Protein AF-G9KH05-F1 (afdb_monomer_lite)

Secondary structure (DSSP, 8-state):
--GGG--HHHHHHHHHHHS--HHHHHHHHHHS-TT-SSEEHHHHHHHIIIIIS-TTS-TTTSPPPPHHHHHHHHHHH-S-HHHHTTTEE-HHHHHHHHTSGGG-SS-GGGTS--S---S-GGGS-----SSTT-

pLDDT: mean 91.39, std 5.55, range [67.75, 97.56]

Radius of gyration: 20.78 Å; chains: 1; bounding box: 59×36×58 Å

Organism: Mustela putorius furo (NCBI:txid9669)

Foldseek 3Di:
DPPVPPDPVVVVVVCCVVDPDVVLVVVCCVLDPVPDQWDALVSQLCCCQPPLDDPVDDCVVPPRDDSVRSLVLLCVQAPDPVQSVRRIHGSNSVVSSCVDPVSDPDDVCVVDPNDDPPDDPVVDDDDDDDPPVD

Structure (mmCIF, N/CA/C/O backbone):
data_AF-G9KH05-F1
#
_entry.id   AF-G9KH05-F1
#
loop_
_atom_site.group_PDB
_atom_site.id
_atom_site.type_symbol
_atom_site.label_atom_id
_atom_site.label_alt_id
_atom_site.label_comp_id
_atom_site.label_asym_id
_atom_site.label_entity_id
_atom_site.label_seq_id
_atom_site.pdbx_PDB_ins_code
_atom_site.Cartn_x
_atom_site.Cartn_y
_atom_site.Cartn_z
_atom_site.occupancy
_atom_site.B_iso_or_equiv
_atom_site.auth_seq_id
_atom_site.auth_comp_id
_atom_site.auth_asym_id
_atom_site.auth_atom_id
_atom_site.pdbx_PDB_model_num
ATOM 1 N N . ILE A 1 1 ? 3.357 -14.075 28.798 1.00 67.75 1 ILE A N 1
ATOM 2 C CA . ILE A 1 1 ? 2.208 -14.473 27.960 1.00 67.75 1 ILE A CA 1
ATOM 3 C C . ILE A 1 1 ? 2.544 -15.868 27.456 1.00 67.75 1 ILE A C 1
ATOM 5 O O . ILE A 1 1 ? 3.613 -16.001 26.863 1.00 67.75 1 ILE A O 1
ATOM 9 N N . PRO A 1 2 ? 1.776 -16.907 27.814 1.00 84.56 2 PRO A N 1
ATOM 10 C CA . PRO A 1 2 ? 1.896 -18.231 27.202 1.00 84.56 2 PRO A CA 1
ATOM 11 C C . PRO A 1 2 ? 1.913 -18.129 25.669 1.00 84.56 2 PRO A C 1
ATOM 13 O O . PRO A 1 2 ? 1.312 -17.213 25.113 1.00 84.56 2 PRO A O 1
ATOM 16 N N . GLN A 1 3 ? 2.608 -19.032 24.969 1.00 81.56 3 GLN A N 1
ATOM 17 C CA . GLN A 1 3 ? 2.734 -18.949 23.503 1.00 81.56 3 GLN A CA 1
ATOM 18 C C . GLN A 1 3 ? 1.370 -19.023 22.793 1.00 81.56 3 GLN A C 1
ATOM 20 O O . GLN A 1 3 ? 1.170 -18.371 21.774 1.00 81.56 3 GLN A O 1
ATOM 25 N N . GLU A 1 4 ? 0.430 -19.767 23.369 1.00 87.06 4 GLU A N 1
ATOM 26 C CA . GLU A 1 4 ? -0.966 -19.889 22.929 1.00 87.06 4 GLU A CA 1
ATOM 27 C C . GLU A 1 4 ? -1.775 -18.584 23.038 1.00 87.06 4 GLU A C 1
ATOM 29 O O . GLU A 1 4 ? -2.669 -18.351 22.229 1.00 87.06 4 GLU A O 1
ATOM 34 N N . ASP A 1 5 ? -1.403 -17.695 23.962 1.00 88.94 5 ASP A N 1
ATOM 35 C CA . ASP A 1 5 ? -2.059 -16.399 24.172 1.00 88.94 5 ASP A CA 1
ATOM 36 C C . ASP A 1 5 ? -1.413 -15.267 23.345 1.00 88.94 5 ASP A C 1
ATOM 38 O O . ASP A 1 5 ? -1.893 -14.131 23.343 1.00 88.94 5 ASP A O 1
ATOM 42 N N . PHE A 1 6 ? -0.306 -15.538 22.644 1.00 91.19 6 PHE A N 1
ATOM 43 C CA . PHE A 1 6 ? 0.413 -14.555 21.829 1.00 91.19 6 PHE A CA 1
ATOM 44 C C . PHE A 1 6 ? -0.027 -14.612 20.361 1.00 91.19 6 PHE A C 1
ATOM 46 O O . PHE A 1 6 ? 0.727 -15.005 19.469 1.00 91.19 6 PHE A O 1
ATOM 53 N N . THR A 1 7 ? -1.278 -14.226 20.109 1.00 92.12 7 THR A N 1
ATOM 54 C CA . THR A 1 7 ? -1.837 -14.190 18.750 1.00 92.12 7 THR A CA 1
ATOM 55 C C . THR A 1 7 ? -1.315 -12.986 17.946 1.00 92.12 7 THR A C 1
ATOM 57 O O . THR A 1 7 ? -0.846 -12.000 18.531 1.00 92.12 7 THR A O 1
ATOM 60 N N . PRO A 1 8 ? -1.421 -13.003 16.601 1.00 88.69 8 PRO A N 1
ATOM 61 C CA . PRO A 1 8 ? -1.081 -11.850 15.763 1.00 88.69 8 PRO A CA 1
ATOM 62 C C . PRO A 1 8 ? -1.803 -10.556 16.171 1.00 88.69 8 PRO A C 1
ATOM 64 O O . PRO A 1 8 ? -1.229 -9.469 16.100 1.00 88.69 8 PRO A O 1
ATOM 67 N N . GLU A 1 9 ? -3.045 -10.656 16.644 1.00 86.62 9 GLU A N 1
ATOM 68 C CA . GLU A 1 9 ? -3.837 -9.530 17.143 1.00 86.62 9 GLU A CA 1
ATOM 69 C C . GLU A 1 9 ? -3.224 -8.938 18.414 1.00 86.62 9 GLU A C 1
ATOM 71 O O . GLU A 1 9 ? -3.054 -7.721 18.501 1.00 86.62 9 GLU A O 1
ATOM 76 N N . VAL A 1 10 ? -2.836 -9.786 19.374 1.00 90.12 10 VAL A N 1
ATOM 77 C CA . VAL A 1 10 ? -2.166 -9.352 20.612 1.00 90.12 10 VAL A CA 1
ATOM 78 C C . VAL A 1 10 ? -0.829 -8.690 20.288 1.00 90.12 10 VAL A C 1
ATOM 80 O O . VAL A 1 10 ? -0.515 -7.627 20.829 1.00 90.12 10 VAL A O 1
ATOM 83 N N . TYR A 1 11 ? -0.069 -9.262 19.352 1.00 90.31 11 TYR A N 1
ATOM 84 C CA . TYR A 1 11 ? 1.188 -8.679 18.894 1.00 90.31 11 TYR A CA 1
ATOM 85 C C . TYR A 1 11 ? 0.998 -7.302 18.241 1.00 90.31 11 TYR A C 1
ATOM 87 O O . TYR A 1 11 ? 1.747 -6.371 18.532 1.00 90.31 11 TYR A O 1
ATOM 95 N N . ARG A 1 12 ? -0.038 -7.121 17.415 1.00 86.19 12 ARG A N 1
ATOM 96 C CA . ARG A 1 12 ? -0.355 -5.812 16.819 1.00 86.19 12 ARG A CA 1
ATOM 97 C C . ARG A 1 12 ? -0.746 -4.773 17.852 1.00 86.19 12 ARG A C 1
ATOM 99 O O . ARG A 1 12 ? -0.263 -3.649 17.784 1.00 86.19 12 ARG A O 1
ATOM 106 N N . VAL A 1 13 ? -1.597 -5.135 18.812 1.00 88.69 13 VAL A N 1
ATOM 107 C CA . VAL A 1 13 ? -1.968 -4.225 19.905 1.00 88.69 13 VAL A CA 1
ATOM 108 C C . VAL A 1 13 ? -0.723 -3.821 20.693 1.00 88.69 13 VAL A C 1
ATOM 110 O O . VAL A 1 13 ? -0.559 -2.650 21.028 1.00 88.69 13 VAL A O 1
ATOM 113 N N . PHE A 1 14 ? 0.194 -4.758 20.942 1.00 91.44 14 PHE A N 1
ATOM 114 C CA . PHE A 1 14 ? 1.483 -4.451 21.551 1.00 91.44 14 PHE A CA 1
ATOM 115 C C . PHE A 1 14 ? 2.303 -3.453 20.714 1.00 91.44 14 PHE A C 1
ATOM 117 O O . PHE A 1 14 ? 2.746 -2.444 21.259 1.00 91.44 14 PHE A O 1
ATOM 124 N N . LEU A 1 15 ? 2.450 -3.672 19.402 1.00 90.25 15 LEU A N 1
ATOM 125 C CA . LEU A 1 15 ? 3.173 -2.748 18.518 1.00 90.25 15 LEU A CA 1
ATOM 126 C C . LEU A 1 15 ? 2.537 -1.355 18.468 1.00 90.25 15 LEU A C 1
ATOM 128 O O . LEU A 1 15 ? 3.256 -0.363 18.539 1.00 90.25 15 LEU A O 1
ATOM 132 N N . ASN A 1 16 ? 1.207 -1.274 18.408 1.00 86.56 16 ASN A N 1
ATOM 133 C CA . ASN A 1 16 ? 0.481 -0.003 18.397 1.00 86.56 16 ASN A CA 1
ATOM 134 C C . ASN A 1 16 ? 0.713 0.804 19.686 1.00 86.56 16 ASN A C 1
ATOM 136 O O . ASN A 1 16 ? 0.775 2.030 19.639 1.00 86.56 16 ASN A O 1
ATOM 140 N N . ASN A 1 17 ? 0.878 0.127 20.827 1.00 89.25 17 ASN A N 1
ATOM 141 C CA . ASN A 1 17 ? 1.214 0.775 22.098 1.00 89.25 17 ASN A CA 1
ATOM 142 C C . ASN A 1 17 ? 2.701 1.144 22.204 1.00 89.25 17 ASN A C 1
ATOM 144 O O . ASN A 1 17 ? 3.042 2.144 22.832 1.00 89.25 17 ASN A O 1
ATOM 148 N N . LEU A 1 18 ? 3.588 0.336 21.618 1.00 93.56 18 LEU A N 1
ATOM 149 C CA . LEU A 1 18 ? 5.033 0.558 21.665 1.00 93.56 18 LEU A CA 1
ATOM 150 C C . LEU A 1 18 ? 5.483 1.678 20.716 1.00 93.56 18 LEU A C 1
ATOM 152 O O . LEU A 1 18 ? 6.380 2.450 21.049 1.00 93.56 18 LEU A O 1
ATOM 156 N N . CYS A 1 19 ? 4.875 1.762 19.533 1.00 89.88 19 CYS A N 1
ATOM 157 C CA . CYS A 1 19 ? 5.234 2.707 18.481 1.00 89.88 19 CYS A CA 1
ATOM 158 C C . CYS A 1 19 ? 3.985 3.422 17.945 1.00 89.88 19 CYS A C 1
ATOM 160 O O . CYS A 1 19 ? 3.456 3.029 16.902 1.00 89.88 19 CYS A O 1
ATOM 162 N N . PRO A 1 20 ? 3.526 4.489 18.623 1.00 87.62 20 PRO A N 1
ATOM 163 C CA . PRO A 1 20 ? 2.471 5.348 18.101 1.00 87.62 20 PRO A CA 1
ATOM 164 C C . PRO A 1 20 ? 2.856 5.921 16.730 1.00 87.62 20 PRO A C 1
ATOM 166 O O . PRO A 1 20 ? 4.012 6.289 16.513 1.00 87.62 20 PRO A O 1
ATOM 169 N N . ARG A 1 21 ? 1.887 6.013 15.815 1.00 90.00 21 ARG A N 1
ATOM 170 C CA . ARG A 1 21 ? 2.082 6.455 14.422 1.00 90.00 21 ARG A CA 1
ATOM 171 C C . ARG A 1 21 ? 1.285 7.738 14.121 1.00 90.00 21 ARG A C 1
ATOM 173 O O . ARG A 1 21 ? 0.346 7.692 13.325 1.00 90.00 21 ARG A O 1
ATOM 180 N N . PRO A 1 22 ? 1.624 8.883 14.744 1.00 90.62 22 PRO A N 1
ATOM 181 C CA . PRO A 1 22 ? 0.863 10.129 14.597 1.00 90.62 22 PRO A CA 1
ATOM 182 C C . PRO A 1 22 ? 0.828 10.659 13.155 1.00 90.62 22 PRO A C 1
ATOM 184 O O . PRO A 1 22 ? -0.074 11.399 12.771 1.00 90.62 22 PRO A O 1
ATOM 187 N N . GLU A 1 23 ? 1.801 10.293 12.324 1.00 92.06 23 GLU A N 1
ATOM 188 C CA . GLU A 1 23 ? 1.811 10.636 10.908 1.00 92.06 23 GLU A CA 1
ATOM 189 C C . GLU A 1 23 ? 0.683 9.950 10.128 1.00 92.06 23 GLU A C 1
ATOM 191 O O . GLU A 1 23 ? 0.147 10.548 9.197 1.00 92.06 23 GLU A O 1
ATOM 196 N N . ILE A 1 24 ? 0.277 8.739 10.528 1.00 90.62 24 ILE A N 1
ATOM 197 C CA . ILE A 1 24 ? -0.853 8.036 9.909 1.00 90.62 24 ILE A CA 1
ATOM 198 C C . ILE A 1 24 ? -2.154 8.742 10.286 1.00 90.62 24 ILE A C 1
ATOM 200 O O . ILE A 1 24 ? -2.992 8.955 9.414 1.00 90.62 24 ILE A O 1
ATOM 204 N N . ASP A 1 25 ? -2.294 9.180 11.539 1.00 88.62 25 ASP A N 1
ATOM 205 C CA . ASP A 1 25 ? -3.456 9.951 11.996 1.00 88.62 25 ASP A CA 1
ATOM 206 C C . ASP A 1 25 ? -3.603 11.274 11.231 1.00 88.62 25 ASP A C 1
ATOM 208 O O . ASP A 1 25 ? -4.714 11.675 10.871 1.00 88.62 25 ASP A O 1
ATOM 212 N N . ASN A 1 26 ? -2.481 11.940 10.935 1.00 9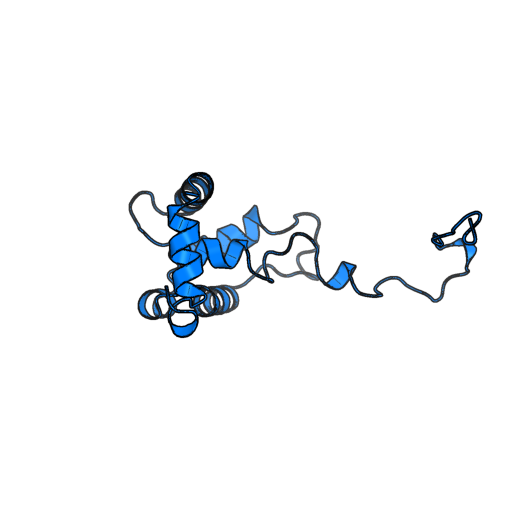0.69 26 ASN A N 1
ATOM 213 C CA . ASN A 1 26 ? -2.464 13.171 10.146 1.00 90.69 26 ASN A CA 1
ATOM 214 C C . ASN A 1 26 ? -2.924 12.928 8.704 1.00 90.69 26 ASN A C 1
ATOM 216 O O . ASN A 1 26 ? -3.794 13.652 8.220 1.00 90.69 26 ASN A O 1
ATOM 220 N N . ILE A 1 27 ? -2.391 11.893 8.043 1.00 90.50 27 ILE A N 1
ATOM 221 C CA . ILE A 1 27 ? -2.813 11.508 6.687 1.00 90.50 27 ILE A CA 1
ATOM 222 C C . ILE A 1 27 ? -4.299 11.137 6.697 1.00 90.50 27 ILE A C 1
ATOM 224 O O . ILE A 1 27 ? -5.074 11.634 5.887 1.00 90.50 27 ILE A O 1
ATOM 228 N N . PHE A 1 28 ? -4.732 10.318 7.654 1.00 90.38 28 PHE A N 1
ATOM 229 C CA . PHE A 1 28 ? -6.128 9.911 7.786 1.00 90.38 28 PHE A CA 1
ATOM 230 C C . PHE A 1 28 ? -7.062 11.115 7.970 1.00 90.38 28 PHE A C 1
ATOM 232 O O . PHE A 1 28 ? -8.133 11.179 7.370 1.00 90.38 28 PHE A O 1
ATOM 239 N N . SER A 1 29 ? -6.642 12.106 8.757 1.00 89.50 29 SER A N 1
ATOM 240 C CA . SER A 1 29 ? -7.406 13.333 8.998 1.00 89.50 29 SER A CA 1
ATOM 241 C C . SER A 1 29 ? -7.439 14.284 7.797 1.00 89.50 29 SER A C 1
ATOM 243 O O . SER A 1 29 ? -8.378 15.070 7.689 1.00 89.50 29 SER A O 1
ATOM 245 N N . GLU A 1 30 ? -6.442 14.236 6.907 1.00 89.81 30 GLU A N 1
ATOM 246 C CA . GLU A 1 30 ? -6.405 15.030 5.669 1.00 89.81 30 GLU A CA 1
ATOM 247 C C . GLU A 1 30 ? -7.480 14.568 4.674 1.00 89.81 30 GLU A C 1
ATOM 249 O O . GLU A 1 30 ? -8.163 15.396 4.074 1.00 89.81 30 GLU A O 1
ATOM 254 N N . PHE A 1 31 ? -7.666 13.250 4.542 1.00 85.81 31 PHE A N 1
ATOM 255 C CA . PHE A 1 31 ? -8.673 12.642 3.658 1.00 85.81 31 PHE A CA 1
ATOM 256 C C . PHE A 1 31 ? -10.039 12.468 4.333 1.00 85.81 31 PHE A C 1
ATOM 258 O O . PHE A 1 31 ? -11.073 12.332 3.672 1.00 85.81 31 PHE A O 1
ATOM 265 N N . GLY A 1 32 ? -10.055 12.478 5.664 1.00 80.75 32 GLY A N 1
ATOM 266 C CA . GLY A 1 32 ? -11.240 12.305 6.486 1.00 80.75 32 GLY A CA 1
ATOM 267 C C . GLY A 1 32 ? -11.971 13.595 6.817 1.00 80.75 32 GLY A C 1
ATOM 268 O O . GLY A 1 32 ? -11.496 14.713 6.644 1.00 80.75 32 GLY A O 1
ATOM 269 N N . ALA A 1 33 ? -13.177 13.439 7.360 1.00 71.12 33 ALA A N 1
ATOM 270 C CA . ALA A 1 33 ? -13.839 14.558 8.012 1.00 71.12 33 ALA A CA 1
ATOM 271 C C . ALA A 1 33 ? -13.221 14.737 9.406 1.00 71.12 33 ALA A C 1
ATOM 273 O O . ALA A 1 33 ? -13.234 13.787 10.184 1.00 71.12 33 ALA A O 1
ATOM 274 N N . LYS A 1 34 ? -12.780 15.956 9.755 1.00 69.75 34 LYS A N 1
ATOM 275 C CA . LYS A 1 34 ? -12.093 16.324 11.021 1.00 69.75 34 LYS A CA 1
ATOM 276 C C . LYS A 1 34 ? -12.728 15.815 12.332 1.00 69.75 34 LYS A C 1
ATOM 278 O O . LYS A 1 34 ? -12.103 15.904 13.379 1.00 69.75 34 LYS A O 1
ATOM 283 N N . SER A 1 35 ? -13.971 15.336 12.299 1.00 70.38 35 SER A N 1
ATOM 284 C CA . SER A 1 35 ? -14.729 14.869 13.465 1.00 70.38 35 SER A CA 1
ATOM 285 C C . SER A 1 35 ? -15.183 13.405 13.376 1.00 70.38 35 SER A C 1
ATOM 287 O O . SER A 1 35 ? -15.839 12.930 14.304 1.00 70.38 35 SER A O 1
ATOM 289 N N . LYS A 1 36 ? -14.917 12.693 12.272 1.00 82.69 36 LYS A N 1
ATOM 290 C CA . LYS A 1 36 ? -15.384 11.312 12.084 1.00 82.69 36 LYS A CA 1
ATOM 291 C C . LYS A 1 36 ? -14.231 10.330 12.302 1.00 82.69 36 LYS A C 1
ATOM 293 O O . LYS A 1 36 ? -13.178 10.516 11.705 1.00 82.69 36 LYS A O 1
ATOM 298 N N . PRO A 1 37 ? -14.432 9.251 13.077 1.00 88.38 37 PRO A N 1
ATOM 299 C CA . PRO A 1 37 ? -13.394 8.253 13.341 1.00 88.38 37 PRO A CA 1
ATOM 300 C C . PRO A 1 37 ? -13.231 7.231 12.195 1.00 88.38 37 PRO A C 1
ATOM 302 O O . PRO A 1 37 ? -12.753 6.123 12.422 1.00 88.38 37 PRO A O 1
ATOM 305 N N . TYR A 1 38 ? -13.692 7.560 10.984 1.00 93.12 38 TYR A N 1
ATOM 306 C CA . TYR A 1 38 ? -13.685 6.676 9.820 1.00 93.12 38 TYR A CA 1
ATOM 307 C C . TYR A 1 38 ? -13.590 7.471 8.508 1.00 93.12 38 TYR A C 1
ATOM 309 O O . TYR A 1 38 ? -14.061 8.611 8.437 1.00 93.12 38 TYR A O 1
ATOM 317 N N . LEU A 1 39 ? -13.063 6.832 7.461 1.00 94.62 39 LEU A N 1
ATOM 318 C CA . LEU A 1 39 ? -13.207 7.258 6.067 1.00 94.62 39 LEU A CA 1
ATOM 319 C C . LEU A 1 39 ? -14.355 6.494 5.412 1.00 94.62 39 LEU A C 1
ATOM 321 O O . LEU A 1 39 ? -14.589 5.325 5.714 1.00 94.62 39 LEU A O 1
ATOM 325 N N . THR A 1 40 ? -15.081 7.164 4.527 1.00 95.50 40 THR A N 1
ATOM 326 C CA . THR A 1 40 ? -16.081 6.531 3.652 1.00 95.50 40 THR A CA 1
ATOM 327 C C . THR A 1 40 ? -15.416 5.872 2.443 1.00 95.50 40 THR A C 1
ATOM 329 O O . THR A 1 40 ? -14.269 6.191 2.127 1.00 95.50 40 THR A O 1
ATOM 332 N N . VAL A 1 41 ? -16.143 4.995 1.739 1.00 96.38 41 VAL A N 1
ATOM 333 C CA . VAL A 1 41 ? -15.671 4.376 0.484 1.00 96.38 41 VAL A CA 1
ATOM 334 C C . VAL A 1 41 ? -15.168 5.425 -0.502 1.00 96.38 41 VAL A C 1
ATOM 336 O O . VAL A 1 41 ? -14.093 5.257 -1.061 1.00 96.38 41 VAL A O 1
ATOM 339 N N . ASP A 1 42 ? -15.896 6.531 -0.658 1.00 95.12 42 ASP A N 1
ATOM 340 C CA . ASP A 1 42 ? -15.540 7.583 -1.615 1.00 95.12 42 ASP A CA 1
ATOM 341 C C . ASP A 1 42 ? -14.244 8.297 -1.214 1.00 95.12 42 ASP A C 1
ATOM 343 O O . ASP A 1 42 ? -13.358 8.487 -2.037 1.00 95.12 42 ASP A O 1
ATOM 347 N N . GLN A 1 43 ? -14.071 8.598 0.076 1.00 95.19 43 GLN A N 1
ATOM 348 C CA . GLN A 1 43 ? -12.832 9.205 0.580 1.00 95.19 43 GLN A CA 1
ATOM 349 C C . GLN A 1 43 ? -11.630 8.265 0.447 1.00 95.19 43 GLN A C 1
ATOM 351 O O . GLN A 1 43 ? -10.525 8.707 0.134 1.00 95.19 43 GLN A O 1
ATOM 356 N N . MET A 1 44 ? -11.836 6.965 0.674 1.00 95.44 44 MET A N 1
ATOM 357 C CA . MET A 1 44 ? -10.799 5.957 0.467 1.00 95.44 44 MET A CA 1
ATOM 358 C C . MET A 1 44 ? -10.466 5.805 -1.025 1.00 95.44 44 MET A C 1
ATOM 360 O O . MET A 1 44 ? -9.298 5.703 -1.392 1.00 95.44 44 MET A O 1
ATOM 364 N N . MET A 1 45 ? -11.474 5.847 -1.895 1.00 96.12 45 MET A N 1
ATOM 365 C CA . MET A 1 45 ? -11.307 5.809 -3.347 1.00 96.12 45 MET A CA 1
ATOM 366 C C . MET A 1 45 ? -10.504 7.011 -3.849 1.00 96.12 45 MET A C 1
ATOM 368 O O . MET A 1 45 ? -9.555 6.833 -4.614 1.00 96.12 45 MET A O 1
ATOM 372 N N . ASP A 1 46 ? -10.832 8.213 -3.376 1.00 94.88 46 ASP A N 1
ATOM 373 C CA . ASP A 1 46 ? -10.099 9.437 -3.697 1.00 94.88 46 ASP A CA 1
ATOM 374 C C . ASP A 1 46 ? -8.646 9.349 -3.229 1.00 94.88 46 ASP A C 1
ATOM 376 O O . ASP A 1 46 ? -7.730 9.671 -3.984 1.00 94.88 46 ASP A O 1
ATOM 380 N N . PHE A 1 47 ? -8.406 8.852 -2.013 1.00 95.00 47 PHE A N 1
ATOM 381 C CA . PHE A 1 47 ? -7.051 8.635 -1.510 1.00 95.00 47 PHE A CA 1
ATOM 382 C C . PHE A 1 47 ? -6.236 7.714 -2.432 1.00 95.00 47 PHE A C 1
ATOM 384 O O . PHE A 1 47 ? -5.114 8.057 -2.817 1.00 95.00 47 PHE A O 1
ATOM 391 N N . ILE A 1 48 ? -6.799 6.569 -2.831 1.00 95.19 48 ILE A N 1
ATOM 392 C CA . ILE A 1 48 ? -6.106 5.607 -3.696 1.00 95.19 48 ILE A CA 1
ATOM 393 C C . ILE A 1 48 ? -5.830 6.224 -5.072 1.00 95.19 48 ILE A C 1
ATOM 395 O O . ILE A 1 48 ? -4.692 6.227 -5.544 1.00 95.19 48 ILE A O 1
ATOM 399 N N . ASN A 1 49 ? -6.855 6.791 -5.705 1.00 95.25 49 ASN A N 1
ATOM 400 C CA . ASN A 1 49 ? -6.761 7.263 -7.082 1.00 95.25 49 ASN A CA 1
ATOM 401 C C . ASN A 1 49 ? -5.961 8.569 -7.227 1.00 95.25 49 ASN A C 1
ATOM 403 O O . ASN A 1 49 ? -5.362 8.779 -8.280 1.00 95.25 49 ASN A O 1
ATOM 407 N N . LEU A 1 50 ? -5.922 9.427 -6.199 1.00 92.50 50 LEU A N 1
ATOM 408 C CA . LEU A 1 50 ? -5.233 10.724 -6.251 1.00 92.50 50 LEU A CA 1
ATOM 409 C C . LEU A 1 50 ? -3.843 10.720 -5.608 1.00 92.50 50 LEU A C 1
ATOM 411 O O . LEU A 1 50 ? -2.993 11.505 -6.029 1.00 92.50 50 LEU A O 1
ATOM 415 N N . LYS A 1 51 ? -3.600 9.906 -4.569 1.00 92.44 51 LYS A N 1
ATOM 416 C CA . LYS A 1 51 ? -2.305 9.890 -3.858 1.00 92.44 51 LYS A CA 1
ATOM 417 C C . LYS A 1 51 ? -1.477 8.638 -4.086 1.00 92.44 51 LYS A C 1
ATOM 419 O O . LYS A 1 51 ? -0.259 8.762 -4.145 1.00 92.44 51 LYS A O 1
ATOM 424 N N . GLN A 1 52 ? -2.100 7.462 -4.171 1.00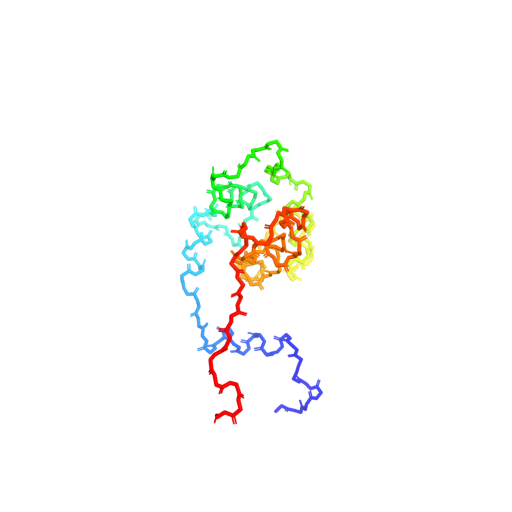 93.44 52 GLN A N 1
ATOM 425 C CA . GLN A 1 52 ? -1.353 6.202 -4.311 1.00 93.44 52 GLN A CA 1
ATOM 426 C C . GLN A 1 52 ? -1.035 5.865 -5.770 1.00 93.44 52 GLN A C 1
ATOM 428 O O . GLN A 1 52 ? -0.046 5.194 -6.057 1.00 93.44 52 GLN A O 1
ATOM 433 N N . ARG A 1 53 ? -1.851 6.344 -6.710 1.00 92.88 53 ARG A N 1
ATOM 434 C CA . ARG A 1 53 ? -1.661 6.097 -8.139 1.00 92.88 53 ARG A CA 1
ATOM 435 C C . ARG A 1 53 ? -0.439 6.839 -8.698 1.00 92.88 53 ARG A C 1
ATOM 437 O O . ARG A 1 53 ? -0.301 8.045 -8.516 1.00 92.88 53 ARG A O 1
ATOM 444 N N . ASP A 1 54 ? 0.390 6.141 -9.478 1.00 92.88 54 ASP A N 1
ATOM 445 C CA . ASP A 1 54 ? 1.447 6.775 -10.278 1.00 92.88 54 ASP A CA 1
ATOM 446 C C . ASP A 1 54 ? 0.821 7.551 -11.459 1.00 92.88 54 ASP A C 1
ATOM 448 O O . ASP A 1 54 ? 0.208 6.935 -12.340 1.00 92.88 54 ASP A O 1
ATOM 452 N N . PRO A 1 55 ? 0.977 8.889 -11.523 1.00 92.56 55 PRO A N 1
ATOM 453 C CA . PRO A 1 55 ? 0.354 9.721 -12.554 1.00 92.56 55 PRO A CA 1
ATOM 454 C C . PRO A 1 55 ? 0.914 9.477 -13.963 1.00 92.56 55 PRO A C 1
ATOM 456 O O . PRO A 1 55 ? 0.356 9.973 -14.938 1.00 92.56 55 PRO A O 1
ATOM 459 N N . ARG A 1 56 ? 2.019 8.734 -14.099 1.00 93.69 56 ARG A N 1
ATOM 460 C CA . ARG A 1 56 ? 2.614 8.390 -15.400 1.00 93.69 56 ARG A CA 1
ATOM 461 C C . ARG A 1 56 ? 1.933 7.190 -16.062 1.00 93.69 56 ARG A C 1
ATOM 463 O O . ARG A 1 56 ? 2.178 6.939 -17.240 1.00 93.69 56 ARG A O 1
ATOM 470 N N . LEU A 1 57 ? 1.119 6.431 -15.324 1.00 92.06 57 LEU A N 1
ATOM 471 C CA . LEU A 1 57 ? 0.435 5.248 -15.843 1.00 92.06 57 LEU A CA 1
ATOM 472 C C . LEU A 1 57 ? -0.782 5.633 -16.685 1.00 92.06 57 LEU A C 1
ATOM 474 O O . LEU A 1 57 ? -1.631 6.421 -16.266 1.00 92.06 57 LEU A O 1
ATOM 478 N N . ASN A 1 58 ? -0.902 5.009 -17.856 1.00 93.81 58 ASN A N 1
ATOM 479 C CA . ASN A 1 58 ? -2.023 5.223 -18.764 1.00 93.81 58 ASN A CA 1
ATOM 480 C C . ASN A 1 58 ? -3.356 4.797 -18.117 1.00 93.81 58 ASN A C 1
ATOM 482 O O . ASN A 1 58 ? -3.469 3.689 -17.601 1.00 93.81 58 ASN A O 1
ATOM 486 N N . GLU A 1 59 ? -4.371 5.660 -18.173 1.00 92.50 59 GLU A N 1
ATOM 487 C CA . GLU A 1 59 ? -5.675 5.437 -17.524 1.00 92.50 59 GLU A CA 1
ATOM 488 C C . GLU A 1 59 ? -6.524 4.337 -18.172 1.00 92.50 59 GLU A C 1
ATOM 490 O O . GLU A 1 59 ? -7.420 3.801 -17.531 1.00 92.50 59 GLU A O 1
ATOM 495 N N . ILE A 1 60 ? -6.257 3.984 -19.430 1.00 92.62 60 ILE A N 1
ATOM 496 C CA . ILE A 1 60 ? -6.969 2.902 -20.120 1.00 92.62 60 ILE A CA 1
ATOM 497 C C . ILE A 1 60 ? -6.342 1.554 -19.757 1.00 92.62 60 ILE A C 1
ATOM 499 O O . ILE A 1 60 ? -7.064 0.607 -19.458 1.00 92.62 60 ILE A O 1
ATOM 503 N N . LEU A 1 61 ? -5.007 1.468 -19.767 1.00 92.00 61 LEU A N 1
ATOM 504 C CA . LEU A 1 61 ? -4.285 0.237 -19.415 1.00 92.00 61 LEU A CA 1
ATOM 505 C C . LEU A 1 61 ? -4.343 -0.057 -17.913 1.00 92.00 61 LEU A C 1
ATOM 507 O O . LEU A 1 61 ? -4.469 -1.208 -17.510 1.00 92.00 61 LEU A O 1
ATOM 511 N N . TYR A 1 62 ? -4.297 0.993 -17.098 1.00 92.69 62 TYR A N 1
ATOM 512 C CA . TYR A 1 62 ? -4.370 0.921 -15.646 1.00 92.69 62 TYR A CA 1
ATOM 513 C C . TYR A 1 62 ? -5.549 1.781 -15.188 1.00 92.69 62 TYR A C 1
ATOM 515 O O . TYR A 1 62 ? -5.335 2.941 -14.846 1.00 92.69 62 TYR A O 1
ATOM 523 N N . PRO A 1 63 ? -6.794 1.288 -15.200 1.00 94.69 63 PRO A N 1
ATOM 524 C CA . PRO A 1 63 ? -7.944 2.092 -14.802 1.00 94.69 63 PRO A CA 1
ATOM 525 C C . PRO A 1 63 ? -7.883 2.499 -13.319 1.00 94.69 63 PRO A C 1
ATOM 527 O O . PRO A 1 63 ? -7.320 1.765 -12.501 1.00 94.69 63 PRO A O 1
ATOM 530 N N . PRO A 1 64 ? -8.444 3.665 -12.946 1.00 95.06 64 PRO A N 1
ATOM 531 C CA . PRO A 1 64 ? -8.636 4.018 -11.543 1.00 95.06 64 PRO A CA 1
ATOM 532 C C . PRO A 1 64 ? -9.589 3.024 -10.867 1.00 95.06 64 PRO A C 1
ATOM 534 O O . PRO A 1 64 ? -10.468 2.444 -11.514 1.00 95.06 64 PRO A O 1
ATOM 537 N N . LEU A 1 65 ? -9.426 2.840 -9.557 1.00 95.62 65 LEU A N 1
ATOM 538 C CA . LEU A 1 65 ? -10.284 1.949 -8.785 1.00 95.62 65 LEU A CA 1
ATOM 539 C C . LEU A 1 65 ? -11.700 2.515 -8.704 1.00 95.62 65 LEU A C 1
ATOM 541 O O . LEU A 1 65 ? -11.891 3.709 -8.464 1.00 95.62 65 LEU A O 1
ATOM 545 N N . LYS A 1 66 ? -12.681 1.627 -8.864 1.00 96.25 66 LYS A N 1
ATOM 546 C CA . LYS A 1 66 ? -14.106 1.928 -8.700 1.00 96.25 66 LYS A CA 1
ATOM 547 C C . LYS A 1 66 ? -14.574 1.657 -7.275 1.00 96.25 66 LYS A C 1
ATOM 549 O O . LYS A 1 66 ? -13.946 0.896 -6.536 1.00 96.25 66 LYS A O 1
ATOM 554 N N . GLN A 1 67 ? -15.723 2.224 -6.924 1.00 95.50 67 GLN A N 1
ATOM 555 C CA . GLN A 1 67 ? -16.309 2.131 -5.589 1.00 95.50 67 GLN A CA 1
ATOM 556 C C . GLN A 1 67 ? -16.475 0.676 -5.117 1.00 95.50 67 GLN A C 1
ATOM 558 O O . GLN A 1 67 ? -16.167 0.366 -3.969 1.00 95.50 67 GLN A O 1
ATOM 563 N N . GLU A 1 68 ? -16.866 -0.244 -6.004 1.00 96.31 68 GLU A N 1
ATOM 564 C CA . GLU A 1 68 ? -17.041 -1.663 -5.667 1.00 96.31 68 GLU A CA 1
ATOM 565 C C . GLU A 1 68 ? -15.711 -2.342 -5.316 1.00 96.31 68 GLU A C 1
ATOM 567 O O . GLU A 1 68 ? -15.648 -3.163 -4.406 1.00 96.31 68 GLU A O 1
ATOM 572 N N . GLN A 1 69 ? -14.626 -1.978 -6.005 1.00 96.31 69 GLN A N 1
ATOM 573 C CA . GLN A 1 69 ? -13.292 -2.518 -5.729 1.00 96.31 69 GLN A CA 1
ATOM 574 C C . GLN A 1 69 ? -12.754 -1.982 -4.401 1.00 96.31 69 GLN A C 1
ATOM 576 O O . GLN A 1 69 ? -12.165 -2.726 -3.620 1.00 96.31 69 GLN A O 1
ATOM 581 N N . VAL A 1 70 ? -13.002 -0.702 -4.115 1.00 96.94 70 VAL A N 1
ATOM 582 C CA . VAL A 1 70 ? -12.628 -0.090 -2.835 1.00 96.94 70 VAL A CA 1
ATOM 583 C C . VAL A 1 70 ? -13.430 -0.694 -1.684 1.00 96.94 70 VAL A C 1
ATOM 585 O O . VAL A 1 70 ? -12.867 -0.941 -0.622 1.00 96.94 70 VAL A O 1
ATOM 588 N N . GLN A 1 71 ? -14.706 -1.021 -1.894 1.00 97.12 71 GLN A N 1
ATOM 589 C CA . GLN A 1 71 ? -15.516 -1.727 -0.901 1.00 97.12 71 GLN A CA 1
ATOM 590 C C . GLN A 1 71 ? -14.912 -3.095 -0.541 1.00 97.12 71 GLN A C 1
ATOM 592 O O . GLN A 1 71 ? -14.805 -3.416 0.641 1.00 97.12 71 GLN A O 1
ATOM 597 N N . VAL A 1 72 ? -14.436 -3.862 -1.528 1.00 97.12 72 VAL A N 1
ATOM 598 C CA . VAL A 1 72 ? -13.741 -5.142 -1.283 1.00 97.12 72 VAL A CA 1
ATOM 599 C C . VAL A 1 72 ? -12.456 -4.938 -0.474 1.00 97.12 72 VAL A C 1
ATOM 601 O O . VAL A 1 7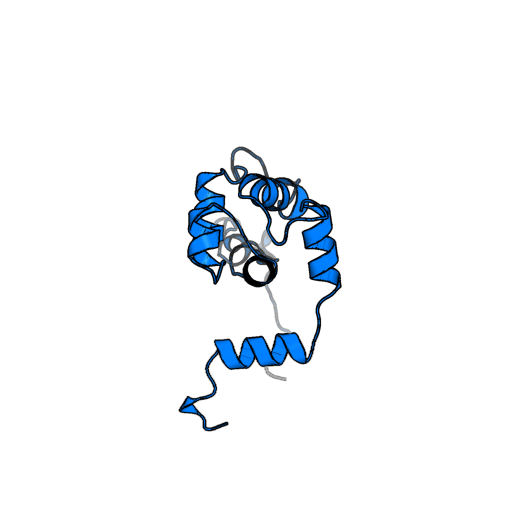2 ? -12.166 -5.721 0.430 1.00 97.12 72 VAL A O 1
ATOM 604 N N . LEU A 1 73 ? -11.697 -3.871 -0.744 1.00 96.81 73 LEU A N 1
ATOM 605 C CA . LEU A 1 73 ? -10.512 -3.530 0.052 1.00 96.81 73 LEU A CA 1
ATOM 606 C C . LEU A 1 73 ? -10.879 -3.189 1.499 1.00 96.81 73 LEU A C 1
ATOM 608 O O . LEU A 1 73 ? -10.210 -3.647 2.425 1.00 96.81 73 LEU A O 1
ATOM 612 N N . ILE A 1 74 ? -11.953 -2.426 1.707 1.00 96.69 74 ILE A N 1
ATOM 613 C CA . ILE A 1 74 ? -12.451 -2.112 3.050 1.00 96.69 74 ILE A CA 1
ATOM 614 C C . ILE A 1 74 ? -12.850 -3.404 3.771 1.00 96.69 74 ILE A C 1
ATOM 616 O O . ILE A 1 74 ? -12.453 -3.600 4.913 1.00 96.69 74 ILE A O 1
ATOM 620 N N . GLU A 1 75 ? -13.562 -4.317 3.112 1.00 96.69 75 GLU A N 1
ATOM 621 C CA . GLU A 1 75 ? -13.946 -5.613 3.689 1.00 96.69 75 GLU A CA 1
ATOM 622 C C . GLU A 1 75 ? -12.749 -6.514 4.018 1.00 96.69 75 GLU A C 1
ATOM 624 O O . GLU A 1 75 ? -12.788 -7.237 5.012 1.00 96.69 75 GLU A O 1
ATOM 629 N N . LYS A 1 76 ? -11.673 -6.447 3.225 1.00 96.19 76 LYS A N 1
ATOM 630 C CA . LYS A 1 76 ? -10.428 -7.190 3.472 1.00 96.19 76 LYS A CA 1
ATOM 631 C C . LYS A 1 76 ? -9.662 -6.645 4.680 1.00 96.19 76 LYS A C 1
ATOM 633 O O . LYS A 1 76 ? -9.100 -7.421 5.454 1.00 96.19 76 LYS A O 1
ATOM 638 N N . TYR A 1 77 ? -9.590 -5.322 4.815 1.00 95.56 77 TYR A N 1
ATOM 639 C CA . TYR A 1 77 ? -8.667 -4.671 5.744 1.00 95.56 77 TYR A CA 1
ATOM 640 C C . TYR A 1 77 ? -9.307 -4.171 7.038 1.00 95.56 77 TYR A C 1
ATOM 642 O O . TYR A 1 77 ? -8.612 -4.089 8.049 1.00 95.56 77 TYR A O 1
ATOM 650 N N . GLU A 1 78 ? -10.598 -3.853 7.055 1.00 95.94 78 GLU A N 1
ATOM 651 C CA . GLU A 1 78 ? -11.262 -3.323 8.243 1.00 95.94 78 GLU A CA 1
ATOM 652 C C . GLU A 1 78 ? -11.548 -4.437 9.268 1.00 95.94 78 GLU A C 1
ATOM 654 O O . GLU A 1 78 ? -12.337 -5.342 8.994 1.00 95.94 78 GLU A O 1
ATOM 659 N N . PRO A 1 79 ? -10.975 -4.380 10.487 1.00 92.06 79 PRO A N 1
ATOM 660 C CA . PRO A 1 79 ? -11.247 -5.384 11.517 1.00 92.06 79 PRO A CA 1
ATOM 661 C C . PRO A 1 79 ? -12.700 -5.365 12.005 1.00 92.06 79 PRO A C 1
ATOM 663 O O . PRO A 1 79 ? -13.229 -6.395 12.429 1.00 92.06 79 PRO A O 1
ATOM 666 N N . ASN A 1 80 ? -13.361 -4.202 11.992 1.00 93.81 80 ASN A N 1
ATOM 667 C CA . ASN A 1 80 ? -14.741 -4.091 12.430 1.00 93.81 80 ASN A CA 1
ATOM 668 C C . ASN A 1 80 ? -15.713 -4.359 11.275 1.00 93.81 80 ASN A C 1
ATOM 670 O O . ASN A 1 80 ? -16.090 -3.458 10.526 1.00 93.81 80 ASN A O 1
ATOM 674 N N . ASN A 1 81 ? -16.237 -5.584 11.225 1.00 93.81 81 ASN A N 1
ATOM 675 C CA . ASN A 1 81 ? -17.250 -6.007 10.251 1.00 93.81 81 ASN A CA 1
ATOM 676 C C . ASN A 1 81 ? -18.468 -5.067 10.140 1.00 93.81 81 ASN A C 1
ATOM 678 O O . ASN A 1 81 ? -19.089 -4.981 9.081 1.00 93.81 81 ASN A O 1
ATOM 682 N N . SER A 1 82 ? -18.846 -4.367 11.215 1.00 95.31 82 SER A N 1
ATOM 683 C CA . SER A 1 82 ? -19.974 -3.425 11.175 1.00 95.31 82 SER A CA 1
ATOM 684 C C . SER A 1 82 ? -19.632 -2.130 10.439 1.00 95.31 82 SER A C 1
ATOM 686 O O . SER A 1 82 ? -20.521 -1.542 9.824 1.00 95.31 82 SER A O 1
ATOM 688 N N . LEU A 1 83 ? -18.376 -1.676 10.517 1.00 94.56 83 LEU A N 1
ATOM 689 C CA . LEU A 1 83 ? -17.878 -0.541 9.738 1.00 94.56 83 LEU A CA 1
ATOM 690 C C . LEU A 1 83 ? -17.675 -0.957 8.281 1.00 94.56 83 LEU A C 1
ATOM 692 O O . LEU A 1 83 ? -18.185 -0.282 7.389 1.00 94.56 83 LEU A O 1
ATOM 696 N N . ALA A 1 84 ? -17.073 -2.127 8.055 1.00 94.88 84 ALA A N 1
ATOM 697 C CA . ALA A 1 84 ? -16.844 -2.664 6.718 1.00 94.88 84 ALA A CA 1
ATOM 698 C C . ALA A 1 84 ? -18.140 -2.752 5.894 1.00 94.88 84 ALA A C 1
ATOM 700 O O . ALA A 1 84 ? -18.224 -2.208 4.795 1.00 94.88 84 ALA A O 1
ATOM 701 N N . LYS A 1 85 ? -19.208 -3.322 6.474 1.00 94.56 85 LYS A N 1
ATOM 702 C CA . LYS A 1 85 ? -20.536 -3.415 5.833 1.00 94.56 85 LYS A CA 1
ATOM 703 C C . LYS A 1 85 ? -21.195 -2.066 5.540 1.00 94.56 85 LYS A C 1
ATOM 705 O O . LYS A 1 85 ? -22.114 -2.004 4.731 1.00 94.56 85 LYS A O 1
ATOM 710 N N . LYS A 1 86 ? -20.779 -0.998 6.223 1.00 95.00 86 LYS A N 1
ATOM 711 C CA . LYS A 1 86 ? -21.247 0.375 5.978 1.00 95.00 86 LYS A CA 1
ATOM 712 C C . LYS A 1 86 ? -20.358 1.124 4.983 1.00 95.00 86 LYS A C 1
ATOM 714 O O . LYS A 1 86 ? -20.582 2.315 4.778 1.00 95.00 86 LYS A O 1
ATOM 719 N N . GLY A 1 87 ? -19.345 0.464 4.422 1.00 94.62 87 GLY A N 1
ATOM 720 C CA . GLY A 1 87 ? -18.349 1.101 3.569 1.00 94.62 87 GLY A CA 1
ATOM 721 C C . GLY A 1 87 ? -17.515 2.130 4.324 1.00 94.62 87 GLY A C 1
ATOM 722 O O . GLY A 1 87 ? -17.265 3.233 3.837 1.00 94.62 87 GLY A O 1
ATOM 723 N N . GLN A 1 88 ? -17.160 1.805 5.566 1.00 95.88 88 GLN A N 1
ATOM 724 C CA . GLN A 1 88 ? -16.380 2.663 6.446 1.00 95.88 88 GLN A CA 1
ATOM 725 C C . GLN A 1 88 ? -15.102 1.947 6.863 1.00 95.88 88 GLN A C 1
ATOM 727 O O . GLN A 1 88 ? -15.151 0.789 7.274 1.00 95.88 88 GLN A O 1
ATOM 732 N N . ILE A 1 89 ? -13.977 2.656 6.801 1.00 96.12 89 ILE A N 1
ATOM 733 C CA . ILE A 1 89 ? -12.674 2.161 7.246 1.00 96.12 89 ILE A CA 1
ATOM 734 C C . ILE A 1 89 ? -12.150 3.026 8.390 1.00 96.12 89 ILE A C 1
ATOM 736 O O . ILE A 1 89 ? -12.180 4.257 8.336 1.00 96.12 89 ILE A O 1
ATOM 740 N N . SER A 1 90 ? -11.728 2.371 9.462 1.00 94.62 90 SER A N 1
ATOM 741 C CA . SER A 1 90 ? -11.124 2.979 10.644 1.00 94.62 90 SER A CA 1
ATOM 742 C C . SER A 1 90 ? -9.644 3.284 10.409 1.00 94.62 90 SER A C 1
ATOM 744 O O . SER A 1 90 ? -9.055 2.851 9.419 1.00 94.62 90 SER A O 1
ATOM 746 N N . VAL A 1 91 ? -9.008 3.989 11.347 1.00 92.31 91 VAL A N 1
ATOM 747 C CA . VAL A 1 91 ? -7.555 4.228 11.301 1.00 92.31 91 VAL A CA 1
ATOM 748 C C . VAL A 1 91 ? -6.765 2.911 11.327 1.00 92.31 91 VAL A C 1
ATOM 750 O O . VAL A 1 91 ? -5.797 2.776 10.583 1.00 92.31 91 VAL A O 1
ATOM 753 N N . ASP A 1 92 ? -7.187 1.909 12.115 1.00 91.25 92 ASP A N 1
ATOM 754 C CA . ASP A 1 92 ? -6.513 0.597 12.122 1.00 91.25 92 ASP A CA 1
ATOM 755 C C . ASP A 1 92 ? -6.700 -0.123 10.781 1.00 91.25 92 ASP A C 1
ATOM 757 O O . ASP A 1 92 ? -5.732 -0.642 10.229 1.00 91.25 92 ASP A O 1
ATOM 761 N N . GLY A 1 93 ? -7.908 -0.098 10.205 1.00 93.75 93 GLY A N 1
ATOM 762 C CA . GLY A 1 93 ? -8.159 -0.618 8.855 1.00 93.75 93 GLY A CA 1
ATOM 763 C C . GLY A 1 93 ? -7.302 0.073 7.790 1.00 93.75 93 GLY A C 1
ATOM 764 O O . GLY A 1 93 ? -6.698 -0.578 6.940 1.00 93.75 93 GLY A O 1
ATOM 765 N N . PHE A 1 94 ? -7.168 1.393 7.874 1.00 94.50 94 PHE A N 1
ATOM 766 C CA . PHE A 1 94 ? -6.337 2.176 6.965 1.00 94.50 94 PHE A CA 1
ATOM 767 C C . PHE A 1 94 ? -4.845 1.851 7.114 1.00 94.50 94 PHE A C 1
ATOM 769 O O . PHE A 1 94 ? -4.150 1.642 6.122 1.00 94.50 94 PHE A O 1
ATOM 776 N N . MET A 1 95 ? -4.347 1.712 8.346 1.00 92.19 95 MET A N 1
ATOM 777 C CA . MET A 1 95 ? -2.970 1.287 8.609 1.00 92.19 95 MET A CA 1
ATOM 778 C C . MET A 1 95 ? -2.692 -0.126 8.072 1.00 92.19 95 MET A C 1
ATOM 780 O O . MET A 1 95 ? -1.600 -0.388 7.559 1.00 92.19 95 MET A O 1
ATOM 784 N N . ARG A 1 96 ? -3.684 -1.028 8.148 1.00 92.62 96 ARG A N 1
ATOM 785 C CA . ARG A 1 96 ? -3.620 -2.364 7.530 1.00 92.62 96 ARG A CA 1
ATOM 786 C C . ARG A 1 96 ? -3.484 -2.272 6.021 1.00 92.62 96 ARG A C 1
ATOM 788 O O . ARG A 1 96 ? -2.605 -2.929 5.480 1.00 92.62 96 ARG A O 1
ATOM 795 N N . TYR A 1 97 ? -4.301 -1.439 5.379 1.00 95.44 97 TYR A N 1
ATOM 796 C CA . TYR A 1 97 ? -4.225 -1.200 3.941 1.00 95.44 97 TYR A CA 1
ATOM 797 C C . TYR A 1 97 ? -2.849 -0.657 3.523 1.00 95.44 97 TYR A C 1
ATOM 799 O O . TYR A 1 97 ? -2.251 -1.178 2.588 1.00 95.44 97 TYR A O 1
ATOM 807 N N . LEU A 1 98 ? -2.304 0.335 4.241 1.00 93.69 98 LEU A N 1
ATOM 808 C CA . LEU A 1 98 ? -0.998 0.930 3.914 1.00 93.69 98 LEU A CA 1
ATOM 809 C C . LEU A 1 98 ? 0.157 -0.079 3.950 1.00 93.69 98 LEU A C 1
ATOM 811 O O . LEU A 1 98 ? 1.138 0.089 3.230 1.00 93.69 98 LEU A O 1
ATOM 815 N N . SER A 1 99 ? 0.039 -1.100 4.800 1.00 90.12 99 SER A N 1
ATOM 816 C CA . SER A 1 99 ? 1.016 -2.190 4.930 1.00 90.12 99 SER A CA 1
ATOM 817 C C . SER A 1 99 ? 0.597 -3.448 4.158 1.00 90.12 99 SER A C 1
ATOM 819 O O . SER A 1 99 ? 1.211 -4.502 4.315 1.00 90.12 99 SER A O 1
ATOM 821 N N . GLY A 1 100 ? -0.490 -3.353 3.394 1.00 91.12 100 GLY A N 1
ATOM 822 C CA . GLY A 1 100 ? -1.083 -4.435 2.632 1.00 91.12 100 GLY A CA 1
ATOM 823 C C . GLY A 1 100 ? -0.400 -4.645 1.286 1.00 91.12 100 GLY A C 1
ATOM 824 O O . GLY A 1 100 ? 0.349 -3.800 0.799 1.00 91.12 100 GLY A O 1
ATOM 825 N N . GLU A 1 101 ? -0.695 -5.782 0.665 1.00 89.25 101 GLU A N 1
ATOM 826 C CA . GLU A 1 101 ? -0.097 -6.185 -0.614 1.00 89.25 101 GLU A CA 1
ATOM 827 C C . GLU A 1 101 ? -0.491 -5.241 -1.761 1.00 89.25 101 GLU A C 1
ATOM 829 O O . GLU A 1 101 ? 0.321 -4.942 -2.632 1.00 89.25 101 GLU A O 1
ATOM 834 N N . GLU A 1 102 ? -1.715 -4.710 -1.733 1.00 90.44 102 GLU A N 1
ATOM 835 C CA . GLU A 1 102 ? -2.234 -3.790 -2.749 1.00 90.44 102 GLU A CA 1
ATOM 836 C C . GLU A 1 102 ? -1.603 -2.392 -2.694 1.00 90.44 102 GLU A C 1
ATOM 838 O O . GLU A 1 102 ? -1.727 -1.640 -3.658 1.00 90.44 102 GLU A O 1
ATOM 843 N N . ASN A 1 103 ? -0.907 -2.046 -1.605 1.00 92.31 103 ASN A N 1
ATOM 844 C CA . ASN A 1 103 ? -0.216 -0.764 -1.442 1.00 92.31 103 ASN A CA 1
ATOM 845 C C . ASN A 1 103 ? 1.319 -0.913 -1.497 1.00 92.31 103 ASN A C 1
ATOM 847 O O . ASN A 1 103 ? 2.060 -0.114 -0.920 1.00 92.31 103 ASN A O 1
ATOM 851 N N . GLY A 1 104 ? 1.808 -1.962 -2.168 1.00 90.00 104 GLY A N 1
ATOM 852 C CA . GLY A 1 104 ? 3.234 -2.203 -2.368 1.00 90.00 104 GLY A CA 1
ATOM 853 C C . GLY A 1 104 ? 3.919 -1.102 -3.188 1.00 90.00 104 GLY A C 1
ATOM 854 O O . GLY A 1 104 ? 3.371 -0.583 -4.156 1.00 90.00 104 GLY A O 1
ATOM 855 N N . VAL A 1 105 ? 5.166 -0.773 -2.832 1.00 89.62 105 VAL A N 1
ATOM 856 C CA . VAL A 1 105 ? 5.962 0.274 -3.513 1.00 89.62 105 VAL A CA 1
ATOM 857 C C . VAL A 1 105 ? 6.311 -0.105 -4.959 1.00 89.62 105 VAL A C 1
ATOM 859 O O . VAL A 1 105 ? 6.486 0.763 -5.815 1.00 89.62 105 VAL A O 1
ATOM 862 N N . VAL A 1 106 ? 6.442 -1.403 -5.238 1.00 87.12 106 VAL A N 1
ATOM 863 C CA . VAL A 1 106 ? 6.802 -1.932 -6.557 1.00 87.12 106 VAL A CA 1
ATOM 864 C C . VAL A 1 106 ? 5.619 -2.713 -7.111 1.00 87.12 106 VAL A C 1
ATOM 866 O O . VAL A 1 106 ? 5.120 -3.623 -6.455 1.00 87.12 106 VAL A O 1
ATOM 869 N N . SER A 1 107 ? 5.195 -2.370 -8.331 1.00 84.50 107 SER A N 1
ATOM 870 C CA . SER A 1 107 ? 4.157 -3.126 -9.039 1.00 84.50 107 SER A CA 1
ATOM 871 C C . SER A 1 107 ? 4.615 -4.574 -9.271 1.00 84.50 107 SER A C 1
ATOM 873 O O . SER A 1 107 ? 5.742 -4.759 -9.748 1.00 84.50 107 SER A O 1
ATOM 875 N N . PRO A 1 108 ? 3.764 -5.587 -9.015 1.00 83.94 108 PRO A N 1
ATOM 876 C CA . PRO A 1 108 ? 4.084 -6.991 -9.273 1.00 83.94 108 PRO A CA 1
ATOM 877 C C . PRO A 1 108 ? 4.539 -7.259 -10.711 1.00 83.94 108 PRO A C 1
ATOM 879 O O . PRO A 1 108 ? 5.427 -8.076 -10.923 1.00 83.94 108 PRO A O 1
ATOM 882 N N . GLU A 1 109 ? 4.011 -6.516 -11.689 1.00 83.19 109 GLU A N 1
ATOM 883 C CA . GLU A 1 109 ? 4.394 -6.645 -13.103 1.00 83.19 109 GLU A CA 1
ATOM 884 C C . GLU A 1 109 ? 5.889 -6.409 -13.332 1.00 83.19 109 GLU A C 1
ATOM 886 O O . GLU A 1 109 ? 6.456 -6.986 -14.248 1.00 83.19 109 GLU A O 1
ATOM 891 N N . LYS A 1 110 ? 6.543 -5.574 -12.511 1.00 82.44 110 LYS A N 1
ATOM 892 C CA . LYS A 1 110 ? 7.990 -5.308 -12.608 1.00 82.44 110 LYS A CA 1
ATOM 893 C C . LYS A 1 110 ? 8.855 -6.396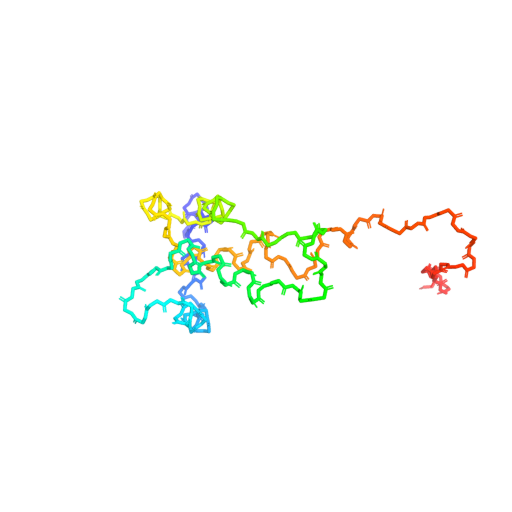 -11.980 1.00 82.44 110 LYS A C 1
ATOM 895 O O . LYS A 1 110 ? 10.067 -6.373 -12.160 1.00 82.44 110 LYS A O 1
ATOM 900 N N . LEU A 1 111 ? 8.253 -7.274 -11.185 1.00 85.06 111 LEU A N 1
ATOM 901 C CA . LEU A 1 111 ? 8.932 -8.417 -10.581 1.00 85.06 111 LEU A CA 1
ATOM 902 C C . LEU A 1 111 ? 8.847 -9.658 -11.477 1.00 85.06 111 LEU A C 1
ATOM 904 O O . LEU A 1 111 ? 9.580 -10.616 -11.244 1.00 85.06 111 LEU A O 1
ATOM 908 N N . ASP A 1 112 ? 7.968 -9.635 -12.479 1.00 87.19 112 ASP A N 1
ATOM 909 C CA . ASP A 1 112 ? 7.816 -10.698 -13.464 1.00 87.19 112 ASP A CA 1
ATOM 910 C C . ASP A 1 112 ? 8.759 -10.507 -14.668 1.00 87.19 112 ASP A C 1
ATOM 912 O O . ASP A 1 112 ? 9.303 -9.424 -14.898 1.00 87.19 112 ASP A O 1
ATOM 916 N N . LEU A 1 113 ? 8.940 -11.565 -15.461 1.00 84.88 113 LEU A N 1
ATOM 917 C CA . LEU A 1 113 ? 9.628 -11.525 -16.754 1.00 84.88 113 LEU A CA 1
ATOM 918 C C . LEU A 1 113 ? 8.735 -10.829 -17.788 1.00 84.88 113 LEU A C 1
ATOM 920 O O . LEU A 1 113 ? 8.026 -11.470 -18.562 1.00 84.88 113 LEU A O 1
ATOM 924 N N . ASN A 1 114 ? 8.764 -9.500 -17.772 1.00 84.19 114 ASN A N 1
ATOM 925 C CA . ASN A 1 114 ? 7.877 -8.646 -18.559 1.00 84.19 114 ASN A CA 1
ATOM 926 C C . ASN A 1 114 ? 8.554 -7.965 -19.765 1.00 84.19 114 ASN A C 1
ATOM 928 O O . ASN A 1 114 ? 7.873 -7.305 -20.550 1.00 84.19 114 ASN A O 1
ATOM 932 N N . GLU A 1 115 ? 9.871 -8.110 -19.923 1.00 88.88 115 GLU A N 1
ATOM 933 C CA . GLU A 1 115 ? 10.602 -7.583 -21.076 1.00 88.88 115 GLU A CA 1
ATOM 934 C C . GLU A 1 115 ? 10.560 -8.556 -22.263 1.00 88.88 115 GLU A C 1
ATOM 936 O O . GLU A 1 115 ? 10.491 -9.776 -22.106 1.00 88.88 115 GLU A O 1
ATOM 941 N N . ASP A 1 116 ? 10.607 -8.015 -23.482 1.00 92.88 116 ASP A N 1
ATOM 942 C CA . ASP A 1 116 ? 10.724 -8.827 -24.692 1.00 92.88 116 ASP A CA 1
ATOM 943 C C . ASP A 1 116 ? 12.093 -9.511 -24.709 1.00 92.88 116 ASP A C 1
ATOM 945 O O . ASP A 1 116 ? 13.100 -8.830 -24.869 1.00 92.88 116 ASP A O 1
ATOM 949 N N . MET A 1 117 ? 12.125 -10.841 -24.574 1.00 95.06 117 MET A N 1
ATOM 950 C CA . MET A 1 117 ? 13.340 -11.673 -24.562 1.00 95.06 117 MET A CA 1
ATOM 951 C C . MET A 1 117 ? 13.720 -12.238 -25.946 1.00 95.06 117 MET A C 1
ATOM 953 O O . MET A 1 117 ? 14.543 -13.150 -26.036 1.00 95.06 117 MET A O 1
ATOM 957 N N . SER A 1 118 ? 13.107 -11.745 -27.030 1.00 95.94 118 SER A N 1
ATOM 958 C CA . SER A 1 118 ? 13.372 -12.203 -28.404 1.00 95.94 118 SER A CA 1
ATOM 959 C C . SER A 1 118 ? 14.374 -11.341 -29.185 1.00 95.94 118 SER A C 1
ATOM 961 O O . SER A 1 118 ? 14.745 -11.695 -30.308 1.00 95.94 118 SER A O 1
ATOM 963 N N . GLN A 1 119 ? 14.837 -10.228 -28.609 1.00 96.44 119 GLN A N 1
ATOM 964 C CA . GLN A 1 119 ? 15.810 -9.337 -29.240 1.00 96.44 119 GLN A CA 1
ATOM 965 C C . GLN A 1 119 ? 17.221 -9.960 -29.249 1.00 96.44 119 GLN A C 1
ATOM 967 O O . GLN A 1 119 ? 17.509 -10.919 -28.526 1.00 96.44 119 GLN A O 1
ATOM 972 N N . PRO A 1 120 ? 18.153 -9.433 -30.061 1.00 97.56 120 PRO A N 1
ATOM 973 C CA . PRO A 1 120 ? 19.547 -9.863 -30.024 1.00 97.56 120 PRO A CA 1
ATOM 974 C C . PRO A 1 120 ? 20.210 -9.598 -28.663 1.00 97.56 120 PRO A C 1
ATOM 976 O O . PRO A 1 120 ? 19.916 -8.607 -28.000 1.00 97.56 120 PRO A O 1
ATOM 979 N N . LEU A 1 121 ? 21.190 -10.428 -28.283 1.00 96.44 121 LEU A N 1
ATOM 980 C CA . LEU A 1 121 ? 21.846 -10.377 -26.965 1.00 96.44 121 LEU A CA 1
ATOM 981 C C . LEU A 1 121 ? 22.433 -8.998 -26.604 1.00 96.44 121 LEU A C 1
ATOM 983 O O . LEU A 1 121 ? 22.439 -8.615 -25.440 1.00 96.44 121 LEU A O 1
ATOM 987 N N . SER A 1 122 ? 22.894 -8.231 -27.596 1.00 96.75 122 SER A N 1
ATOM 988 C CA . SER A 1 122 ? 23.463 -6.891 -27.400 1.00 96.75 122 SER A CA 1
ATOM 989 C C . SER A 1 122 ? 22.455 -5.833 -26.935 1.00 96.75 122 SER A C 1
ATOM 991 O O . SER A 1 122 ? 22.864 -4.715 -26.638 1.00 96.75 122 SER A O 1
ATOM 993 N N . HIS A 1 123 ? 21.158 -6.154 -26.897 1.00 96.50 123 HIS A N 1
ATOM 994 C CA . HIS A 1 123 ? 20.097 -5.254 -26.440 1.00 96.50 123 HIS A CA 1
ATOM 995 C C . HIS A 1 123 ? 19.820 -5.365 -24.934 1.00 96.50 123 HIS A C 1
ATOM 997 O O . HIS A 1 123 ? 19.071 -4.549 -24.404 1.00 96.50 123 HIS A O 1
ATOM 1003 N N . TYR A 1 124 ? 20.427 -6.333 -24.241 1.00 96.25 124 TYR A N 1
ATOM 1004 C CA . TYR A 1 124 ? 20.174 -6.586 -22.824 1.00 96.25 124 TYR A CA 1
ATOM 1005 C C . TYR A 1 124 ? 21.389 -6.258 -21.966 1.00 96.25 124 TYR A C 1
ATOM 1007 O O . TYR A 1 124 ? 22.532 -6.567 -22.314 1.00 96.25 124 TYR A O 1
ATOM 1015 N N . PHE A 1 125 ? 21.133 -5.700 -20.784 1.00 96.38 125 PHE A N 1
ATOM 1016 C CA . PHE A 1 125 ? 22.131 -5.663 -19.723 1.00 96.38 125 PHE A CA 1
ATOM 1017 C C . PHE A 1 125 ? 22.204 -7.036 -19.051 1.00 96.38 125 PHE A C 1
ATOM 1019 O O . PHE A 1 125 ? 21.208 -7.539 -18.536 1.00 96.38 125 PHE A O 1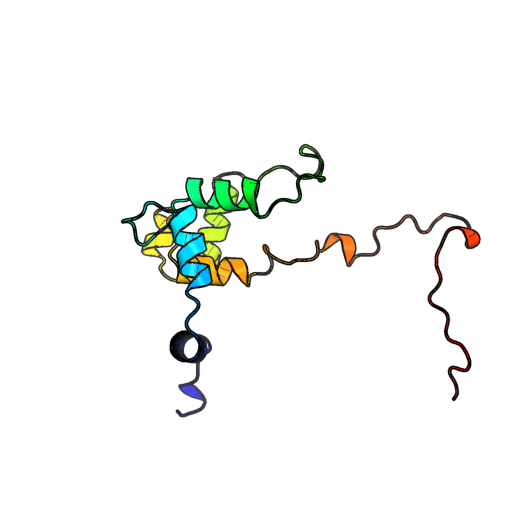
ATOM 1026 N N . ILE A 1 126 ? 23.393 -7.641 -19.040 1.00 96.44 126 ILE A N 1
ATOM 1027 C CA . ILE A 1 126 ? 23.621 -8.961 -18.443 1.00 96.44 126 ILE A CA 1
ATOM 1028 C C . ILE A 1 126 ? 24.397 -8.779 -17.146 1.00 96.44 126 ILE A C 1
ATOM 1030 O O . ILE A 1 126 ? 25.539 -8.308 -17.155 1.00 96.44 126 ILE A O 1
ATOM 1034 N N . ASN A 1 127 ? 23.786 -9.179 -16.030 1.00 96.62 127 ASN A N 1
ATOM 1035 C CA . ASN A 1 127 ? 24.475 -9.208 -14.747 1.00 96.62 127 ASN A CA 1
ATOM 1036 C C . ASN A 1 127 ? 25.691 -10.140 -14.851 1.00 96.62 127 ASN A C 1
ATOM 1038 O O . ASN A 1 127 ? 25.552 -11.329 -15.132 1.00 96.62 127 ASN A O 1
ATOM 1042 N N . SER A 1 128 ? 26.881 -9.579 -14.662 1.00 96.12 128 SER A N 1
ATOM 1043 C CA . SER A 1 128 ? 28.152 -10.254 -14.902 1.00 96.12 128 SER A CA 1
ATOM 1044 C C . SER A 1 128 ? 29.015 -10.148 -13.653 1.00 96.12 128 SER A C 1
ATOM 1046 O O . SER A 1 128 ? 29.145 -9.077 -13.065 1.00 96.12 128 SER A O 1
ATOM 1048 N N . SER A 1 129 ? 29.616 -11.262 -13.250 1.00 96.50 129 SER A N 1
ATOM 1049 C CA . SER A 1 129 ? 30.524 -11.319 -12.107 1.00 96.50 129 SER A CA 1
ATOM 1050 C C . SER A 1 129 ? 31.964 -11.432 -12.596 1.00 96.50 129 SER A C 1
ATOM 1052 O O . SER A 1 129 ? 32.251 -12.137 -13.563 1.00 96.50 129 SER A O 1
ATOM 1054 N N . HIS A 1 130 ? 32.872 -10.737 -11.917 1.00 95.88 130 HIS A N 1
ATOM 1055 C CA . HIS A 1 130 ? 34.305 -10.847 -12.143 1.00 95.88 130 HIS A CA 1
ATOM 1056 C C . HIS A 1 130 ? 34.928 -11.649 -11.001 1.00 95.88 130 HIS A C 1
ATOM 1058 O O . HIS A 1 130 ? 34.666 -11.355 -9.838 1.00 95.88 130 HIS A O 1
ATOM 1064 N N . ASN A 1 131 ? 35.767 -12.634 -11.333 1.00 93.00 131 ASN A N 1
ATOM 1065 C CA . ASN A 1 131 ? 36.418 -13.525 -10.369 1.00 93.00 131 ASN A CA 1
ATOM 1066 C C . ASN A 1 131 ? 35.446 -14.215 -9.398 1.00 93.00 131 ASN A C 1
ATOM 1068 O O . ASN A 1 131 ? 35.685 -14.222 -8.200 1.00 93.00 131 ASN A O 1
ATOM 1072 N N . THR A 1 132 ? 34.380 -14.846 -9.894 1.00 89.06 132 THR A N 1
ATOM 1073 C CA . THR A 1 132 ? 33.361 -15.511 -9.049 1.00 89.06 132 THR A CA 1
ATOM 1074 C C . THR A 1 132 ? 33.919 -16.602 -8.115 1.00 89.06 132 THR A C 1
ATOM 1076 O O . THR A 1 132 ? 33.226 -17.043 -7.207 1.00 89.06 132 THR A O 1
ATOM 1079 N N . TYR A 1 133 ? 35.151 -17.065 -8.346 1.00 87.12 133 TYR A N 1
ATOM 1080 C CA . TYR A 1 133 ? 35.833 -18.057 -7.513 1.00 87.12 133 TYR A CA 1
ATOM 1081 C C . TYR A 1 133 ? 36.655 -17.459 -6.352 1.00 87.12 133 TYR A C 1
ATOM 1083 O O . TYR A 1 133 ? 37.105 -18.233 -5.507 1.00 87.12 133 TYR A O 1
ATOM 1091 N N . LEU A 1 134 ? 36.917 -16.141 -6.351 1.00 79.44 134 LEU A N 1
ATOM 1092 C CA . LEU A 1 134 ? 37.587 -15.417 -5.258 1.00 79.44 134 LEU A CA 1
ATOM 1093 C C . LEU A 1 134 ? 36.557 -14.940 -4.233 1.00 79.44 134 LEU A C 1
ATOM 1095 O O . LEU A 1 134 ? 36.900 -14.988 -3.032 1.00 79.44 134 LEU A O 1
#

Sequence (134 aa):
IPQEDFTPEVYRVFLNNLCPRPEIDNIFSEFGAKSKPYLTVDQMMDFINLKQRDPRLNEILYPPLKQEQVQVLIEKYEPNNSLAKKGQISVDGFMRYLSGEENGVVSPEKLDLNEDMSQPLSHYFINSSHNTYL

InterPro domains:
  IPR000909 Phosphatidylinositol-specific phospholipase C, X domain [PF00388] (117-134)
  IPR001192 Phosphoinositide phospholipase C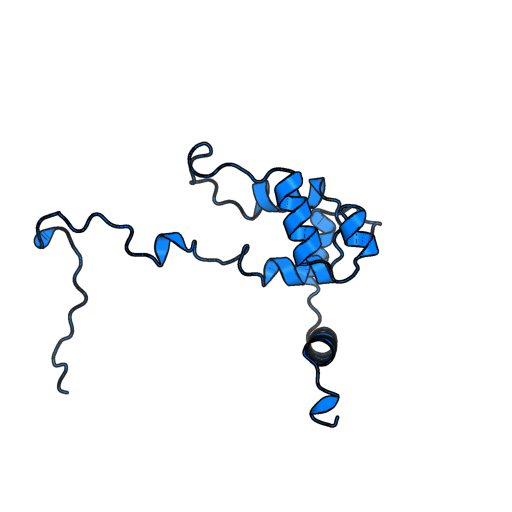 family [PTHR10336] (5-134)
  IPR011992 EF-hand domain pair [SSF47473] (2-113)
  IPR015359 Phosphoinositide-specific phospholipase C, EF-hand-like domain [PF09279] (15-106)
  IPR017946 PLC-like phosphodiesterase, TIM beta/alpha-barrel domain superfamily [G3DSA:3.20.20.190] (112-134)
  IPR017946 PLC-like phosphodiesterase, TIM beta/alpha-barrel domain superfamily [SSF51695] (115-134)